Protein AF-A0A1S4EQ89-F1 (afdb_monomer_lite)

Structure (mmCIF, N/CA/C/O backbone):
data_AF-A0A1S4EQ89-F1
#
_entry.id   AF-A0A1S4EQ89-F1
#
loop_
_atom_site.group_PDB
_atom_site.id
_atom_site.type_symbol
_atom_site.label_atom_id
_atom_site.label_alt_id
_atom_site.label_comp_id
_atom_site.label_asym_id
_atom_site.label_entity_id
_atom_site.label_seq_id
_atom_site.pdbx_PDB_ins_code
_atom_site.Cartn_x
_atom_site.Cartn_y
_atom_site.Cartn_z
_atom_site.occupancy
_atom_site.B_iso_or_equiv
_atom_site.auth_seq_id
_atom_site.auth_comp_id
_atom_site.auth_asym_id
_atom_site.auth_atom_id
_atom_site.pdbx_PDB_model_num
ATOM 1 N N . MET A 1 1 ? -5.056 11.888 -4.524 1.00 62.03 1 MET A N 1
ATOM 2 C CA . MET A 1 1 ? -3.786 11.158 -4.732 1.00 62.03 1 MET A CA 1
ATOM 3 C C . MET A 1 1 ? -2.940 11.947 -5.707 1.00 62.03 1 MET A C 1
ATOM 5 O O . MET A 1 1 ? -3.390 12.130 -6.826 1.00 62.03 1 MET A O 1
ATOM 9 N N . ALA A 1 2 ? -1.795 12.481 -5.281 1.00 62.72 2 ALA A N 1
ATOM 10 C CA . ALA A 1 2 ? -0.994 13.367 -6.134 1.00 62.72 2 ALA A CA 1
ATOM 11 C C . ALA A 1 2 ? 0.152 12.630 -6.850 1.00 62.72 2 ALA A C 1
ATOM 13 O O . ALA A 1 2 ? 0.351 12.834 -8.039 1.00 62.72 2 ALA A O 1
ATOM 14 N N . ASP A 1 3 ? 0.839 11.705 -6.162 1.00 81.62 3 ASP A N 1
ATOM 15 C CA . ASP A 1 3 ? 2.130 11.189 -6.656 1.00 81.62 3 ASP A CA 1
ATOM 16 C C . ASP A 1 3 ? 2.212 9.660 -6.811 1.00 81.62 3 ASP A C 1
ATOM 18 O O . ASP A 1 3 ? 3.286 9.136 -7.111 1.00 81.62 3 ASP A O 1
ATOM 22 N N . ASN A 1 4 ? 1.117 8.923 -6.571 1.00 86.94 4 ASN A N 1
ATOM 23 C CA . ASN A 1 4 ? 1.089 7.447 -6.515 1.00 86.94 4 ASN A CA 1
ATOM 24 C C . ASN A 1 4 ? 2.229 6.857 -5.658 1.00 86.94 4 ASN A C 1
ATOM 26 O O . ASN A 1 4 ? 2.861 5.864 -6.012 1.00 86.94 4 ASN A O 1
ATOM 30 N N . THR A 1 5 ? 2.530 7.516 -4.537 1.00 92.75 5 THR A N 1
ATOM 31 C CA . THR A 1 5 ? 3.530 7.061 -3.568 1.00 92.75 5 THR A CA 1
ATOM 32 C C . THR A 1 5 ? 2.852 6.371 -2.395 1.00 92.75 5 THR A C 1
ATOM 34 O O . THR A 1 5 ? 1.757 6.754 -1.988 1.00 92.75 5 THR A O 1
ATOM 37 N N . ILE A 1 6 ? 3.518 5.355 -1.855 1.00 92.62 6 ILE A N 1
ATOM 38 C CA . ILE A 1 6 ? 3.023 4.521 -0.763 1.00 92.62 6 ILE A CA 1
ATOM 39 C C . ILE A 1 6 ? 4.073 4.519 0.345 1.00 92.62 6 ILE A C 1
ATOM 41 O O . ILE A 1 6 ? 5.274 4.460 0.073 1.00 92.62 6 ILE A O 1
ATOM 45 N N . SER A 1 7 ? 3.614 4.586 1.590 1.00 92.38 7 SER A N 1
ATOM 46 C CA . SER A 1 7 ? 4.405 4.322 2.788 1.00 92.38 7 SER A CA 1
ATOM 47 C C . SER A 1 7 ? 3.664 3.317 3.663 1.00 92.38 7 SER A C 1
ATOM 49 O O . SER A 1 7 ? 2.436 3.322 3.729 1.00 92.38 7 SER A O 1
ATOM 51 N N . VAL A 1 8 ? 4.415 2.438 4.324 1.00 91.88 8 VAL A N 1
ATOM 52 C CA . VAL A 1 8 ? 3.859 1.391 5.189 1.00 91.88 8 VAL A CA 1
ATOM 53 C C . VAL A 1 8 ? 4.478 1.522 6.567 1.00 91.88 8 VAL A C 1
ATOM 55 O O . VAL A 1 8 ? 5.702 1.561 6.706 1.00 91.88 8 VAL A O 1
ATOM 58 N N . PHE A 1 9 ? 3.629 1.562 7.587 1.00 89.38 9 PHE A N 1
ATOM 59 C CA . PHE A 1 9 ? 4.026 1.692 8.982 1.00 89.38 9 PHE A CA 1
ATOM 60 C C . PHE A 1 9 ? 3.529 0.490 9.773 1.00 89.38 9 PHE A C 1
ATOM 62 O O . PHE A 1 9 ? 2.418 0.003 9.562 1.00 89.38 9 PHE A O 1
ATOM 69 N N . LYS A 1 10 ? 4.345 0.025 10.716 1.00 84.06 10 LYS A N 1
ATOM 70 C CA . LYS A 1 10 ? 3.899 -0.936 11.717 1.00 84.06 10 LYS A CA 1
ATOM 71 C C . LYS A 1 10 ? 3.022 -0.201 12.727 1.00 84.06 10 LYS A C 1
ATOM 73 O O . LYS A 1 10 ? 3.486 0.746 13.360 1.00 84.06 10 LYS A O 1
ATOM 78 N N . SER A 1 11 ? 1.788 -0.665 12.911 1.00 72.12 11 SER A N 1
ATOM 79 C CA . SER A 1 11 ? 0.978 -0.236 14.051 1.00 72.12 11 SER A CA 1
ATOM 80 C C . SER A 1 11 ? 1.662 -0.718 15.333 1.00 72.12 11 SER A C 1
ATOM 82 O O . SER A 1 11 ? 1.795 -1.923 15.560 1.00 72.12 11 SER A O 1
ATOM 84 N N . SER A 1 12 ? 2.171 0.210 16.141 1.00 62.34 12 SER A N 1
ATOM 85 C CA . SER A 1 12 ? 2.588 -0.091 17.507 1.00 62.34 12 SER A CA 1
ATOM 86 C C . SER A 1 12 ? 1.320 -0.200 18.346 1.00 62.34 12 SER A C 1
ATOM 88 O O . SER A 1 12 ? 0.684 0.811 18.647 1.00 62.34 12 SER A O 1
ATOM 90 N N . GLY A 1 13 ? 0.923 -1.418 18.706 1.00 59.94 13 GLY A N 1
ATOM 91 C CA . GLY A 1 13 ? -0.085 -1.589 19.748 1.00 59.94 13 GLY A CA 1
ATOM 92 C C . GLY A 1 13 ? 0.447 -1.008 21.060 1.00 59.94 13 GLY A C 1
ATOM 93 O O . GLY A 1 13 ? 1.648 -1.093 21.316 1.00 59.94 13 GLY A O 1
ATOM 94 N N . GLN A 1 14 ? -0.430 -0.459 21.907 1.00 51.84 14 GLN A N 1
ATOM 95 C CA . GLN A 1 14 ? -0.045 0.189 23.176 1.00 51.84 14 GLN A CA 1
ATOM 96 C C . GLN A 1 14 ? 0.758 -0.710 24.146 1.00 51.84 14 GLN A C 1
ATOM 98 O O 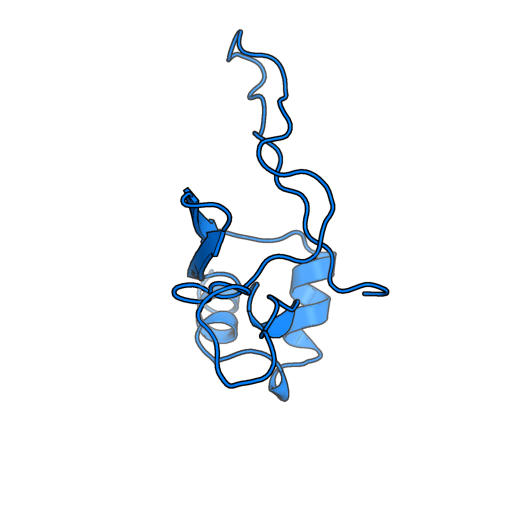. GLN A 1 14 ? 1.322 -0.199 25.101 1.00 51.84 14 GLN A O 1
ATOM 103 N N . ASN A 1 15 ? 0.897 -2.014 23.875 1.00 56.72 15 ASN A N 1
ATOM 104 C CA . ASN A 1 15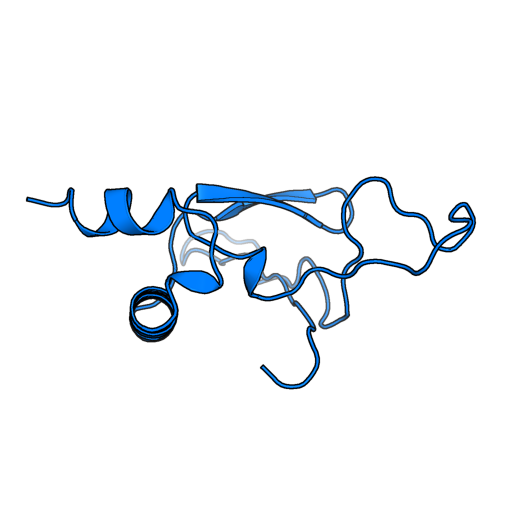 ? 1.634 -2.967 24.714 1.00 56.72 15 ASN A CA 1
ATOM 105 C C . ASN A 1 15 ? 2.770 -3.712 23.989 1.00 56.72 15 ASN A C 1
ATOM 107 O O . ASN A 1 15 ? 3.364 -4.627 24.555 1.00 56.72 15 ASN A O 1
ATOM 111 N N . SER A 1 16 ? 3.092 -3.370 22.737 1.00 53.69 16 SER A N 1
ATOM 112 C CA . SER A 1 16 ? 4.248 -3.963 22.062 1.00 53.69 16 SER A CA 1
ATOM 113 C C . SER A 1 16 ? 5.453 -3.061 22.290 1.00 53.69 16 SER A C 1
ATOM 115 O O . SER A 1 16 ? 5.563 -2.038 21.625 1.00 53.69 16 SER A O 1
ATOM 117 N N . GLY A 1 17 ? 6.376 -3.432 23.180 1.00 55.19 17 GLY A N 1
ATOM 118 C CA . GLY A 1 17 ? 7.631 -2.698 23.442 1.00 55.19 17 GLY A CA 1
ATOM 119 C C . GLY A 1 17 ? 8.565 -2.505 22.228 1.00 55.19 17 GLY A C 1
ATOM 120 O O . GLY A 1 17 ? 9.718 -2.123 22.386 1.00 55.19 17 GLY A O 1
ATOM 121 N N . SER A 1 18 ? 8.096 -2.781 21.009 1.00 55.56 18 SER A N 1
ATOM 122 C CA . SER A 1 18 ? 8.731 -2.435 19.742 1.00 55.56 18 SER A CA 1
ATOM 123 C C . SER A 1 18 ? 8.156 -1.113 19.230 1.00 55.56 18 SER A C 1
ATOM 125 O O . SER A 1 18 ? 6.969 -1.043 18.910 1.00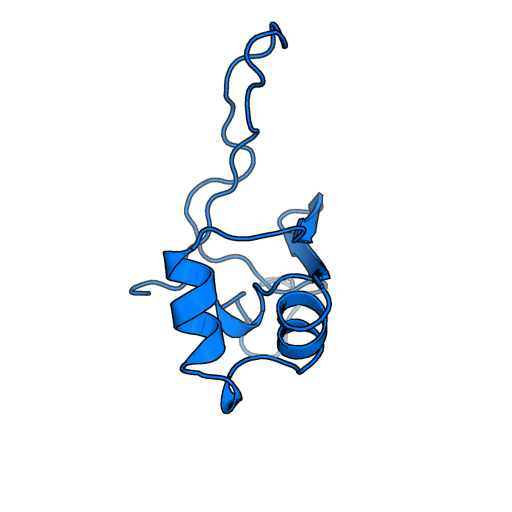 55.56 18 SER A O 1
ATOM 127 N N . GLY A 1 19 ? 8.998 -0.083 19.129 1.00 55.41 19 GLY A N 1
ATOM 128 C CA . GLY A 1 19 ? 8.608 1.239 18.637 1.00 55.41 19 GLY A CA 1
ATOM 129 C C . GLY A 1 19 ? 7.911 1.200 17.274 1.00 55.41 19 GLY A C 1
ATOM 130 O O . GLY A 1 19 ? 8.203 0.349 16.428 1.00 55.41 19 GLY A O 1
ATOM 131 N N . SER A 1 20 ? 6.982 2.137 17.071 1.00 63.34 20 SER A N 1
ATOM 132 C CA . SER A 1 20 ? 6.355 2.421 15.779 1.00 63.34 20 SER A CA 1
ATOM 133 C C . SER A 1 20 ? 7.440 2.602 14.716 1.00 63.34 20 SER A C 1
ATOM 135 O O . SER A 1 20 ? 8.228 3.546 14.775 1.00 63.34 20 SER A O 1
ATOM 137 N N . GLY A 1 21 ? 7.508 1.673 13.767 1.00 78.50 21 GLY A N 1
ATOM 138 C CA . GLY A 1 21 ? 8.552 1.635 12.750 1.00 78.50 21 GLY A CA 1
ATOM 139 C C . GLY A 1 21 ? 7.962 1.764 11.356 1.00 78.50 21 GLY A C 1
ATOM 140 O O . GLY A 1 21 ? 6.972 1.107 11.026 1.00 78.50 21 GLY A O 1
ATOM 141 N N . MET A 1 22 ? 8.582 2.596 10.527 1.00 87.81 22 MET A N 1
ATOM 142 C CA . MET A 1 22 ? 8.323 2.613 9.092 1.00 87.81 22 MET A CA 1
ATOM 143 C C . MET A 1 22 ? 8.897 1.334 8.475 1.00 87.81 22 MET A C 1
ATOM 145 O O . MET A 1 22 ? 10.089 1.070 8.600 1.00 87.81 22 MET A O 1
ATOM 149 N N . ILE A 1 23 ? 8.044 0.543 7.827 1.00 89.38 23 ILE A N 1
ATOM 150 C CA . ILE A 1 23 ? 8.437 -0.672 7.100 1.00 89.38 23 ILE A CA 1
ATOM 151 C C . ILE A 1 23 ? 8.879 -0.289 5.688 1.00 89.38 23 ILE A C 1
ATOM 153 O O . ILE A 1 23 ? 9.905 -0.756 5.206 1.00 89.38 23 ILE A O 1
ATOM 157 N N . ILE A 1 24 ? 8.115 0.593 5.036 1.00 92.19 24 ILE A N 1
ATOM 158 C CA . ILE A 1 24 ? 8.378 1.054 3.672 1.00 92.19 24 ILE A CA 1
ATOM 159 C C . ILE A 1 24 ? 8.303 2.580 3.646 1.00 92.19 24 ILE A C 1
ATOM 161 O O . ILE A 1 24 ? 7.280 3.166 4.006 1.00 92.19 24 ILE A O 1
ATOM 165 N N . GLY A 1 25 ? 9.394 3.218 3.215 1.00 91.38 25 GLY A N 1
ATOM 166 C CA . GLY A 1 25 ? 9.458 4.666 3.013 1.00 91.38 25 GLY A CA 1
ATOM 167 C C . GLY A 1 25 ? 8.592 5.150 1.856 1.00 91.38 25 GLY A C 1
ATOM 168 O O . GLY A 1 25 ? 8.347 4.403 0.914 1.00 91.38 25 GLY A O 1
ATOM 169 N N . LYS A 1 26 ? 8.152 6.415 1.916 1.00 92.38 26 LYS A N 1
ATOM 170 C CA . LYS A 1 26 ? 7.292 7.033 0.895 1.00 92.38 26 LYS A CA 1
ATOM 171 C C . LYS A 1 26 ? 7.978 7.022 -0.475 1.00 92.38 26 LYS A C 1
ATOM 173 O O . LYS A 1 26 ? 8.885 7.814 -0.721 1.00 92.38 26 LYS A O 1
ATOM 178 N N . ARG A 1 27 ? 7.529 6.147 -1.376 1.00 94.12 27 ARG A N 1
ATOM 179 C CA . ARG A 1 27 ? 8.010 6.056 -2.768 1.00 94.12 27 ARG A CA 1
ATOM 180 C C . ARG A 1 27 ? 6.989 5.362 -3.664 1.00 94.12 27 ARG A C 1
ATOM 182 O O . ARG A 1 27 ? 6.021 4.789 -3.173 1.00 94.12 27 ARG A O 1
ATOM 189 N N . LYS A 1 28 ? 7.205 5.396 -4.981 1.00 92.69 28 LYS A N 1
ATOM 190 C CA . LYS A 1 28 ? 6.452 4.549 -5.915 1.00 92.69 28 LYS A CA 1
ATOM 191 C C . LYS A 1 28 ? 6.925 3.103 -5.768 1.00 92.69 28 LYS A C 1
ATOM 193 O O . LYS A 1 28 ? 8.132 2.847 -5.727 1.00 92.69 28 LYS A O 1
ATOM 198 N N . LEU A 1 29 ? 5.984 2.172 -5.668 1.00 93.06 29 LEU A N 1
ATOM 199 C CA . LEU A 1 29 ? 6.263 0.747 -5.497 1.00 93.06 29 LEU A CA 1
ATOM 200 C C . LEU A 1 29 ? 5.908 0.011 -6.780 1.00 93.06 29 LEU A C 1
ATOM 202 O O . LEU A 1 29 ? 4.823 0.215 -7.312 1.00 93.06 29 LEU A O 1
ATOM 206 N N . LEU A 1 30 ? 6.835 -0.799 -7.285 1.00 92.25 30 LEU A N 1
ATOM 207 C CA . LEU A 1 30 ? 6.606 -1.624 -8.468 1.00 92.25 30 LEU A CA 1
ATOM 208 C C . LEU A 1 30 ? 5.620 -2.742 -8.139 1.00 92.25 30 LEU A C 1
ATOM 210 O O . LEU A 1 30 ? 5.664 -3.293 -7.034 1.00 92.25 30 LEU A O 1
ATOM 214 N N . LYS A 1 31 ? 4.783 -3.093 -9.115 1.00 90.88 31 LYS A N 1
ATOM 215 C CA . LYS A 1 31 ? 3.975 -4.312 -9.065 1.00 90.88 31 LYS A CA 1
ATOM 216 C C . LYS A 1 31 ? 4.883 -5.558 -9.003 1.00 90.88 31 LYS A C 1
ATOM 218 O O . LYS A 1 31 ? 6.057 -5.493 -9.386 1.00 90.88 31 LYS A O 1
ATOM 223 N N . PRO A 1 32 ? 4.390 -6.691 -8.471 1.00 87.62 32 PRO A N 1
ATOM 224 C CA . PRO A 1 32 ? 5.203 -7.886 -8.275 1.00 87.62 32 PRO A CA 1
ATOM 225 C C . PRO A 1 32 ? 5.761 -8.415 -9.596 1.00 87.62 32 PRO A C 1
ATOM 227 O O . PRO A 1 32 ? 5.203 -8.186 -10.665 1.00 87.62 32 PRO A O 1
ATOM 230 N N . ASN A 1 33 ? 6.866 -9.157 -9.505 1.00 81.38 33 ASN A N 1
ATOM 231 C CA . ASN A 1 33 ? 7.582 -9.735 -10.649 1.00 81.38 33 ASN A CA 1
ATOM 232 C C . ASN A 1 33 ? 8.163 -8.708 -11.637 1.00 81.38 33 ASN A C 1
ATOM 234 O O . ASN A 1 33 ? 8.587 -9.079 -12.730 1.00 81.38 33 ASN A O 1
ATOM 238 N N . GLN A 1 34 ? 8.243 -7.432 -11.248 1.00 78.62 34 GLN A N 1
ATOM 239 C CA . GLN A 1 34 ? 8.870 -6.389 -12.052 1.00 78.62 34 GLN A CA 1
ATOM 240 C C . GLN A 1 34 ? 10.229 -5.985 -11.476 1.00 78.62 34 GLN A C 1
ATOM 242 O O . GLN A 1 34 ? 10.387 -5.695 -10.290 1.00 78.62 34 GLN A O 1
ATOM 247 N N . SER A 1 35 ? 11.228 -5.951 -12.352 1.00 72.06 35 SER A N 1
ATOM 248 C CA . SER A 1 35 ? 12.578 -5.469 -12.074 1.00 72.06 35 SER A CA 1
ATOM 249 C C . SER A 1 35 ? 12.938 -4.459 -13.153 1.00 72.06 35 SER A C 1
ATOM 251 O O . SER A 1 35 ? 12.931 -4.801 -14.333 1.00 72.06 35 SER A O 1
ATOM 253 N N . ILE A 1 36 ? 13.317 -3.238 -12.757 1.00 70.12 36 ILE A N 1
ATOM 254 C CA . ILE A 1 36 ? 13.757 -2.183 -13.695 1.00 70.12 36 ILE A CA 1
ATOM 255 C C . ILE A 1 36 ? 14.926 -2.671 -14.566 1.00 70.12 36 ILE A C 1
A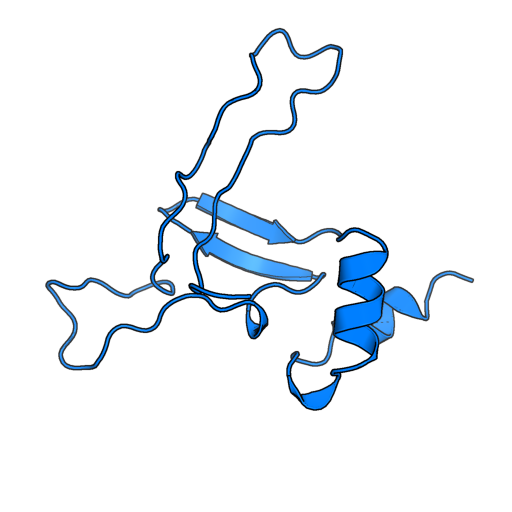TOM 257 O O . ILE A 1 36 ? 15.082 -2.240 -15.700 1.00 70.12 36 ILE A O 1
ATOM 261 N N . ARG A 1 37 ? 15.739 -3.603 -14.054 1.00 67.81 37 ARG A N 1
ATOM 262 C CA . ARG A 1 37 ? 16.886 -4.168 -14.777 1.00 67.81 37 ARG A CA 1
ATOM 263 C C . ARG A 1 37 ? 16.520 -5.266 -15.775 1.00 67.81 37 ARG A C 1
ATOM 265 O O . ARG A 1 37 ? 17.371 -5.643 -16.568 1.00 67.81 37 ARG A O 1
ATOM 272 N N . THR A 1 38 ? 15.314 -5.819 -15.698 1.00 64.19 38 THR A N 1
ATOM 273 C CA . THR A 1 38 ? 14.933 -7.046 -16.422 1.00 64.19 38 THR A CA 1
ATOM 274 C C . THR A 1 38 ? 13.707 -6.839 -17.310 1.00 64.19 38 THR A C 1
ATOM 276 O O . THR A 1 38 ? 13.367 -7.715 -18.099 1.00 64.19 38 THR A O 1
ATOM 279 N N . MET A 1 39 ? 13.032 -5.694 -17.201 1.00 70.94 39 MET A N 1
ATOM 280 C CA . MET A 1 39 ? 11.819 -5.424 -17.961 1.00 70.94 39 MET A CA 1
ATOM 281 C C . MET A 1 39 ? 12.142 -4.849 -19.344 1.00 70.94 39 MET A C 1
ATOM 283 O O . MET A 1 39 ? 12.906 -3.896 -19.458 1.00 70.94 39 MET A O 1
ATOM 287 N 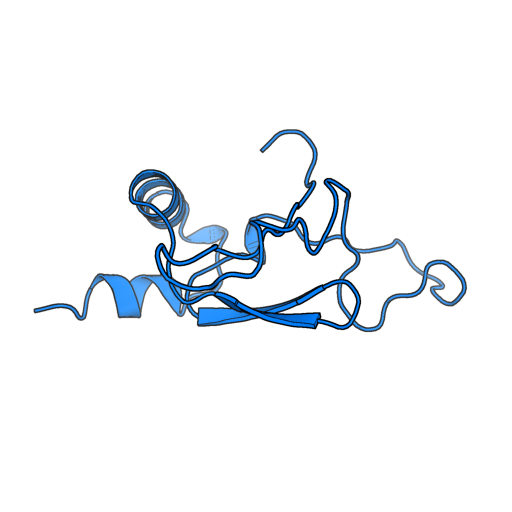N . ASN A 1 40 ? 11.512 -5.404 -20.384 1.00 70.38 40 ASN A N 1
ATOM 288 C CA . ASN A 1 40 ? 11.548 -4.871 -21.753 1.00 70.38 40 ASN A CA 1
ATOM 289 C C . ASN A 1 40 ? 10.331 -3.967 -22.060 1.00 70.38 40 ASN A C 1
ATOM 291 O O . ASN A 1 40 ? 10.057 -3.638 -23.210 1.00 70.38 40 ASN A O 1
ATOM 295 N N . THR A 1 41 ? 9.563 -3.616 -21.026 1.00 77.88 41 THR A N 1
ATOM 296 C CA . THR A 1 41 ? 8.333 -2.815 -21.080 1.00 77.88 41 THR A CA 1
ATOM 297 C C . THR A 1 41 ? 8.362 -1.735 -20.000 1.00 77.88 41 THR A C 1
ATOM 299 O O . THR A 1 41 ? 9.227 -1.738 -19.123 1.00 77.88 41 THR A O 1
ATOM 302 N N . TYR A 1 42 ? 7.410 -0.802 -20.058 1.00 82.88 42 TYR A N 1
ATOM 303 C CA . TYR A 1 42 ? 7.287 0.254 -19.058 1.00 82.88 42 TYR A CA 1
ATOM 304 C C . TYR A 1 42 ? 6.974 -0.317 -17.663 1.00 82.88 42 TYR A C 1
ATOM 306 O O . TYR A 1 42 ? 6.153 -1.231 -17.563 1.00 82.88 42 TYR A O 1
ATOM 314 N N . PRO A 1 43 ? 7.602 0.214 -16.595 1.00 87.00 43 PRO A N 1
ATOM 315 C CA . PRO A 1 43 ? 7.351 -0.233 -15.231 1.00 87.00 43 PRO A CA 1
ATOM 316 C C . PRO A 1 43 ? 5.935 0.136 -14.789 1.00 87.00 43 PRO A C 1
ATOM 318 O O . PRO A 1 43 ? 5.504 1.282 -14.945 1.00 87.00 43 PRO A O 1
ATOM 321 N N . GLU A 1 44 ? 5.244 -0.815 -14.169 1.00 89.25 44 GLU A N 1
ATOM 322 C CA . GLU A 1 44 ? 3.936 -0.586 -13.573 1.00 89.25 44 GLU A CA 1
ATOM 323 C C . GLU A 1 44 ? 4.091 -0.389 -12.071 1.00 89.25 44 GLU A C 1
ATOM 325 O O . GLU A 1 44 ? 4.671 -1.199 -11.342 1.00 89.25 44 GLU A O 1
ATOM 330 N N . TYR A 1 45 ? 3.553 0.722 -11.593 1.00 91.94 45 TYR A N 1
ATOM 331 C CA . TYR A 1 45 ? 3.555 1.040 -10.179 1.00 91.94 45 TYR A CA 1
ATOM 332 C C . TYR A 1 45 ? 2.184 0.765 -9.591 1.00 91.94 45 TYR A C 1
ATOM 334 O O . TYR A 1 45 ? 1.169 0.927 -10.269 1.00 91.94 45 TYR A O 1
ATOM 342 N N . TYR A 1 46 ? 2.168 0.405 -8.313 1.00 92.62 46 TYR A N 1
ATOM 343 C CA . TYR A 1 46 ? 0.940 0.390 -7.544 1.00 92.62 46 TYR A CA 1
ATOM 344 C C . TYR A 1 46 ? 0.273 1.763 -7.592 1.00 92.62 46 TYR A C 1
ATOM 346 O O . TYR A 1 46 ? 0.907 2.798 -7.346 1.00 92.62 46 TYR A O 1
ATOM 354 N N . THR A 1 47 ? -1.018 1.754 -7.879 1.00 91.31 47 THR A N 1
ATOM 355 C CA . THR A 1 47 ? -1.895 2.907 -7.720 1.00 91.31 47 THR A CA 1
ATOM 356 C C . THR A 1 47 ? -2.880 2.622 -6.593 1.00 91.31 47 THR A C 1
ATOM 358 O O . THR A 1 47 ? -2.891 1.553 -5.989 1.00 91.31 47 THR A O 1
ATOM 361 N N . TYR A 1 48 ? -3.718 3.601 -6.279 1.00 88.38 48 TYR A N 1
ATOM 362 C CA . TYR A 1 48 ? -4.787 3.413 -5.307 1.00 88.38 48 TYR A CA 1
ATOM 363 C C . TYR A 1 48 ? -5.822 2.367 -5.739 1.00 88.38 48 TYR A C 1
ATOM 365 O O . TYR A 1 48 ? -6.514 1.828 -4.887 1.00 88.38 48 TYR A O 1
ATOM 373 N N . GLU A 1 49 ? -5.926 2.084 -7.037 1.00 88.62 49 GLU A N 1
ATOM 374 C CA . GLU A 1 49 ? -6.884 1.127 -7.607 1.00 88.62 49 GLU A CA 1
ATOM 375 C C . GLU A 1 49 ? -6.513 -0.309 -7.223 1.00 88.62 49 GLU A C 1
ATOM 377 O O . GLU A 1 49 ? -7.384 -1.161 -7.076 1.00 88.62 49 GLU A O 1
ATOM 382 N N . ASP A 1 50 ? -5.230 -0.549 -6.940 1.00 89.38 50 ASP A N 1
ATOM 383 C CA . ASP A 1 50 ? -4.723 -1.818 -6.422 1.00 89.38 50 ASP A CA 1
ATOM 384 C C . ASP A 1 50 ? -4.920 -1.971 -4.894 1.00 89.38 50 ASP A C 1
ATOM 386 O O . ASP A 1 50 ? -4.640 -3.032 -4.333 1.00 89.38 50 ASP A O 1
ATOM 390 N N . LEU A 1 51 ? -5.356 -0.914 -4.191 1.00 89.56 51 LEU A N 1
ATOM 391 C CA . LEU A 1 51 ? -5.424 -0.854 -2.725 1.00 89.56 51 LEU A CA 1
ATOM 392 C C . LEU A 1 51 ? -6.872 -0.863 -2.226 1.00 89.56 51 LEU A C 1
ATOM 394 O O . LEU A 1 51 ? -7.391 0.163 -1.794 1.00 89.56 51 LEU A O 1
ATOM 398 N N . TYR A 1 52 ? -7.517 -2.026 -2.240 1.00 88.19 52 TYR A N 1
ATOM 399 C CA . TYR A 1 52 ? -8.889 -2.208 -1.751 1.00 88.19 52 TYR A CA 1
ATOM 400 C C . TYR A 1 52 ? -8.980 -3.269 -0.648 1.00 88.19 52 TYR A C 1
ATOM 402 O O . TYR A 1 52 ? -8.096 -4.111 -0.490 1.00 88.19 52 TYR A O 1
ATOM 410 N N . VAL A 1 53 ? -10.056 -3.239 0.143 1.00 87.25 53 VAL A N 1
ATOM 411 C CA . VAL A 1 53 ? -10.278 -4.224 1.215 1.00 87.25 53 VAL A CA 1
ATOM 412 C C . VAL A 1 53 ? -10.413 -5.625 0.620 1.00 87.25 53 VAL A C 1
ATOM 414 O O . VAL A 1 53 ? -11.218 -5.863 -0.274 1.00 87.25 53 VAL A O 1
ATOM 417 N N . GLY A 1 54 ? -9.615 -6.560 1.130 1.00 86.19 54 GLY A N 1
ATOM 418 C CA . GLY A 1 54 ? -9.487 -7.917 0.604 1.00 86.19 54 GLY A CA 1
ATOM 419 C C . GLY A 1 54 ? -8.351 -8.090 -0.408 1.00 86.19 54 GLY A C 1
ATOM 420 O O . GLY A 1 54 ? -7.989 -9.230 -0.691 1.00 86.19 54 GLY A O 1
ATOM 421 N N . ALA A 1 55 ? -7.741 -7.008 -0.906 1.00 89.94 55 ALA A N 1
ATOM 422 C CA . ALA A 1 55 ? -6.606 -7.103 -1.816 1.00 89.94 55 ALA A CA 1
ATOM 423 C C . ALA A 1 55 ? -5.391 -7.753 -1.136 1.00 89.94 55 ALA A C 1
ATOM 425 O O . ALA A 1 55 ? -5.073 -7.490 0.032 1.00 89.94 55 ALA A O 1
ATOM 426 N N . HIS A 1 56 ? -4.687 -8.576 -1.910 1.00 92.50 56 HIS A N 1
ATOM 427 C CA . HIS A 1 56 ? -3.388 -9.134 -1.562 1.00 92.50 56 HIS A CA 1
ATOM 428 C C . HIS A 1 56 ? -2.319 -8.426 -2.392 1.00 92.50 56 HIS A C 1
ATOM 430 O O . HIS A 1 56 ? -2.282 -8.576 -3.611 1.00 92.50 56 HIS A O 1
ATOM 436 N N . VAL A 1 57 ? -1.450 -7.663 -1.732 1.00 92.06 57 VAL A N 1
ATOM 437 C CA . VAL A 1 57 ? -0.397 -6.878 -2.388 1.00 92.06 57 VAL A CA 1
ATOM 438 C C . VAL A 1 57 ? 0.974 -7.325 -1.910 1.00 92.06 57 VAL A C 1
ATOM 440 O O . VAL A 1 57 ? 1.182 -7.616 -0.731 1.00 92.06 57 VAL A O 1
ATOM 443 N N . GLU A 1 58 ? 1.924 -7.380 -2.833 1.00 94.38 58 GLU A N 1
ATOM 444 C CA . GLU A 1 58 ? 3.323 -7.662 -2.535 1.00 94.38 58 GLU A CA 1
ATOM 445 C C . GLU A 1 58 ? 4.159 -6.407 -2.777 1.00 94.38 58 GLU A C 1
ATOM 447 O O . GLU A 1 58 ? 4.276 -5.928 -3.905 1.00 94.38 58 GLU A O 1
ATOM 452 N N . MET A 1 59 ? 4.722 -5.861 -1.705 1.00 92.56 59 MET A N 1
ATOM 453 C CA . MET A 1 59 ? 5.476 -4.616 -1.698 1.00 92.56 59 MET A CA 1
ATOM 454 C C . MET A 1 59 ? 6.819 -4.850 -1.019 1.00 92.56 59 MET A C 1
ATOM 456 O O . MET A 1 59 ? 6.874 -5.240 0.142 1.00 92.56 59 MET A O 1
ATOM 460 N N . ASP A 1 60 ? 7.912 -4.604 -1.738 1.00 88.38 60 ASP A N 1
ATOM 461 C CA . ASP A 1 60 ? 9.278 -4.734 -1.208 1.00 88.38 60 ASP A CA 1
ATOM 462 C C . ASP A 1 60 ? 9.571 -6.108 -0.570 1.00 88.38 60 ASP A C 1
ATOM 464 O O . ASP A 1 60 ? 10.248 -6.206 0.450 1.00 88.38 60 ASP A O 1
ATOM 468 N N . ARG A 1 61 ? 9.049 -7.182 -1.189 1.00 86.31 61 ARG A N 1
ATOM 469 C CA . ARG A 1 61 ? 9.105 -8.590 -0.726 1.00 86.31 61 ARG A CA 1
ATOM 470 C C . ARG A 1 61 ? 8.244 -8.909 0.500 1.00 86.31 61 ARG A C 1
ATOM 472 O O . ARG A 1 61 ? 8.221 -10.056 0.944 1.00 86.31 61 ARG A O 1
ATOM 479 N N . PHE A 1 62 ? 7.507 -7.937 1.027 1.00 90.19 62 PHE A N 1
ATOM 480 C CA . PHE A 1 62 ? 6.486 -8.168 2.039 1.00 90.19 62 PHE A CA 1
ATOM 481 C C . PHE A 1 62 ? 5.130 -8.395 1.380 1.00 90.19 62 PHE A C 1
ATOM 483 O O . PHE A 1 62 ? 4.738 -7.669 0.468 1.00 90.19 62 PHE A O 1
ATOM 490 N N . LYS A 1 63 ? 4.396 -9.393 1.869 1.00 92.81 63 LYS A N 1
ATOM 491 C CA . LYS A 1 63 ? 3.026 -9.677 1.439 1.00 92.81 63 LYS A CA 1
ATOM 492 C C . LYS A 1 63 ? 2.059 -9.121 2.469 1.00 92.81 63 LYS A C 1
ATOM 494 O O . LYS A 1 63 ? 2.132 -9.481 3.643 1.00 92.81 63 LYS A O 1
ATOM 499 N N . PHE A 1 64 ? 1.149 -8.272 2.019 1.00 91.62 64 PHE A N 1
ATOM 500 C CA . PHE A 1 64 ? 0.123 -7.657 2.845 1.00 91.62 64 PHE A CA 1
ATOM 501 C C . PHE A 1 64 ? -1.255 -8.081 2.357 1.00 91.62 64 PHE A C 1
ATOM 503 O O . PHE A 1 64 ? -1.505 -8.178 1.156 1.00 91.62 64 PHE A O 1
ATOM 510 N N . ARG A 1 65 ? -2.162 -8.296 3.309 1.00 92.88 65 ARG A N 1
ATOM 511 C CA . ARG A 1 65 ? -3.596 -8.361 3.043 1.00 92.88 65 ARG A CA 1
ATOM 512 C C . ARG A 1 65 ? -4.228 -7.103 3.610 1.00 92.88 65 ARG A C 1
ATOM 514 O O . ARG A 1 65 ? -4.083 -6.842 4.804 1.00 92.88 65 ARG A O 1
ATOM 521 N N . ILE A 1 66 ? -4.927 -6.345 2.774 1.00 91.06 66 ILE A N 1
ATOM 522 C CA . ILE A 1 66 ? -5.663 -5.163 3.225 1.00 91.06 66 ILE A CA 1
ATOM 523 C C . ILE A 1 66 ? -6.945 -5.646 3.897 1.00 91.06 66 ILE A C 1
ATOM 525 O O . ILE A 1 66 ? -7.813 -6.228 3.254 1.00 91.06 66 ILE A O 1
ATOM 529 N N . THR A 1 67 ? -7.056 -5.452 5.208 1.00 89.75 67 THR A N 1
ATOM 530 C CA . THR A 1 67 ? -8.190 -5.956 6.001 1.00 89.75 67 THR A CA 1
ATOM 531 C C . THR A 1 67 ? -9.263 -4.910 6.275 1.00 89.75 67 THR A C 1
ATOM 533 O O . THR A 1 67 ? -10.332 -5.263 6.755 1.00 89.75 67 THR A O 1
ATOM 536 N N . GLY A 1 68 ? -8.993 -3.639 5.990 1.00 87.75 68 GLY A N 1
ATOM 537 C CA . GLY A 1 68 ? -9.918 -2.535 6.220 1.00 87.75 68 GLY A CA 1
ATOM 538 C C . GLY A 1 68 ? -9.309 -1.208 5.779 1.00 87.75 68 GLY A C 1
ATOM 539 O O . GLY A 1 68 ? -8.124 -1.142 5.444 1.00 87.75 68 GLY A O 1
ATOM 540 N N . CYS A 1 69 ? -10.121 -0.161 5.787 1.00 88.44 69 CYS A N 1
ATOM 541 C CA . CYS A 1 69 ? -9.707 1.217 5.556 1.00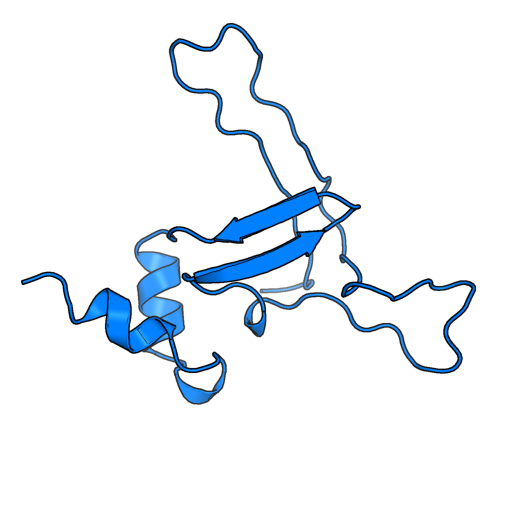 88.44 69 CYS A CA 1
ATOM 542 C C . CYS A 1 69 ? -10.533 2.160 6.444 1.00 88.44 69 CYS A C 1
ATOM 544 O O . CYS A 1 69 ? -11.499 1.736 7.079 1.00 88.44 69 CYS A O 1
ATOM 546 N N . ASP A 1 70 ? -10.115 3.418 6.550 1.00 88.19 70 ASP A N 1
ATOM 547 C CA . ASP A 1 70 ? -10.864 4.430 7.295 1.00 88.19 70 ASP A CA 1
ATOM 548 C C . ASP A 1 70 ? -12.168 4.826 6.576 1.00 88.19 70 ASP A C 1
ATOM 550 O O . ASP A 1 70 ? -12.358 4.558 5.388 1.00 88.19 70 ASP A O 1
ATOM 554 N N . GLU A 1 71 ? -13.067 5.498 7.295 1.00 86.88 71 GLU A N 1
ATOM 555 C CA . GLU A 1 71 ? -14.387 5.891 6.788 1.00 86.88 71 GLU A CA 1
ATOM 556 C C . GLU A 1 71 ? -14.320 6.797 5.548 1.00 86.88 71 GLU A C 1
ATOM 558 O O . GLU A 1 71 ? -15.141 6.669 4.637 1.00 86.88 71 GLU A O 1
ATOM 563 N N . TYR A 1 72 ? -13.339 7.702 5.479 1.00 87.50 72 TYR A N 1
ATOM 564 C CA . TYR A 1 72 ? -13.182 8.584 4.325 1.00 87.50 72 TYR A CA 1
ATOM 565 C C . TYR A 1 72 ? -12.747 7.786 3.093 1.00 87.50 72 TYR A C 1
ATOM 567 O O . TYR A 1 72 ? -13.326 7.938 2.013 1.00 87.50 72 TYR A O 1
ATOM 575 N N . THR A 1 73 ? -11.781 6.883 3.266 1.00 87.12 73 THR A N 1
ATOM 576 C CA . THR A 1 73 ? -11.335 5.964 2.215 1.00 87.12 73 THR A CA 1
ATOM 577 C C . THR A 1 73 ? -12.464 5.039 1.755 1.00 87.12 73 THR A C 1
ATOM 579 O O . THR A 1 73 ? -12.623 4.841 0.549 1.00 87.12 73 THR A O 1
ATOM 582 N N . MET A 1 74 ? -13.296 4.532 2.673 1.00 84.06 74 MET A N 1
ATOM 583 C CA . MET A 1 74 ? -14.479 3.734 2.320 1.00 84.06 74 MET A CA 1
ATOM 584 C C . MET A 1 74 ? -15.445 4.519 1.430 1.00 84.06 74 MET A C 1
ATOM 586 O O . MET A 1 74 ? -15.748 4.078 0.322 1.00 84.06 74 MET A O 1
ATOM 590 N N . LYS A 1 75 ? -15.857 5.721 1.850 1.00 86.25 75 LYS A N 1
ATOM 591 C CA . LYS A 1 75 ? -16.761 6.575 1.057 1.00 86.25 75 LYS A CA 1
ATOM 592 C C . LYS A 1 75 ? -16.177 6.917 -0.310 1.00 86.25 75 LYS A C 1
ATOM 594 O O . LYS A 1 75 ? -16.900 6.997 -1.301 1.00 86.25 75 LYS A O 1
ATOM 599 N N . PHE A 1 76 ? -14.866 7.135 -0.392 1.00 85.69 76 PHE A N 1
ATOM 600 C CA . PHE A 1 76 ? -14.198 7.385 -1.666 1.00 85.69 76 PHE A CA 1
ATOM 601 C C . PHE A 1 76 ? -14.314 6.186 -2.624 1.00 85.69 76 PHE A C 1
ATOM 603 O O . PHE A 1 76 ? -14.627 6.373 -3.804 1.00 85.69 76 PHE A O 1
ATOM 610 N N . MET A 1 77 ? -14.113 4.964 -2.117 1.00 83.00 77 MET A N 1
ATOM 611 C CA . MET A 1 77 ? -14.246 3.729 -2.899 1.00 83.00 77 MET A CA 1
ATOM 612 C C . MET A 1 77 ? -15.687 3.485 -3.356 1.00 83.00 77 MET A C 1
ATOM 614 O O . MET A 1 77 ? -15.912 3.169 -4.524 1.00 83.00 77 MET A O 1
ATOM 618 N N . GLU A 1 78 ? -16.665 3.694 -2.472 1.00 82.19 78 GLU A N 1
ATOM 619 C CA . GLU A 1 78 ? -18.094 3.540 -2.784 1.00 82.19 78 GLU A CA 1
ATOM 620 C C . GLU A 1 78 ? -18.573 4.498 -3.879 1.00 82.19 78 GLU A C 1
ATOM 622 O O . GLU A 1 78 ? -19.387 4.119 -4.720 1.00 82.19 78 GLU A O 1
ATOM 627 N N . ASN A 1 79 ? -18.034 5.719 -3.909 1.00 84.69 79 ASN A N 1
ATOM 628 C CA . ASN A 1 79 ? -18.364 6.721 -4.924 1.00 84.69 79 ASN A CA 1
ATOM 629 C C . ASN A 1 79 ? -17.650 6.495 -6.270 1.00 84.69 79 ASN A C 1
ATOM 631 O O . ASN A 1 79 ? -17.987 7.147 -7.258 1.00 84.69 79 ASN A O 1
ATOM 635 N N . SER A 1 80 ? -16.676 5.579 -6.337 1.00 81.81 80 SER A N 1
ATOM 636 C CA . SER A 1 80 ? -15.885 5.300 -7.547 1.00 81.81 80 SER A CA 1
ATOM 637 C C . SER A 1 80 ? -15.856 3.806 -7.920 1.00 81.81 80 SER A C 1
ATOM 639 O O . SER A 1 80 ? -14.780 3.262 -8.170 1.00 81.81 80 SER A O 1
ATOM 641 N N . PRO A 1 81 ? -17.009 3.116 -8.027 1.00 73.19 81 PRO A N 1
ATOM 642 C CA . PRO A 1 81 ? -17.058 1.656 -8.162 1.00 73.19 81 PRO A CA 1
ATOM 643 C C . PRO A 1 81 ? -16.449 1.132 -9.471 1.00 73.19 81 PRO A C 1
ATOM 645 O O . PRO A 1 81 ? -16.022 -0.011 -9.534 1.00 73.19 81 PRO A O 1
ATOM 648 N N . HIS A 1 82 ? -16.369 1.962 -10.515 1.00 78.38 82 HIS A N 1
ATOM 649 C CA . HIS A 1 82 ? -15.768 1.601 -11.804 1.00 78.38 82 HIS A CA 1
ATOM 650 C C . HIS A 1 82 ? -14.231 1.510 -11.771 1.00 78.38 82 HIS A C 1
ATOM 652 O O . HIS A 1 82 ? -13.638 1.085 -12.758 1.00 78.38 82 HIS A O 1
ATOM 658 N N . ARG A 1 83 ? -13.585 1.941 -10.678 1.00 76.94 83 ARG A N 1
ATOM 659 C CA . ARG A 1 83 ? -12.116 1.970 -10.536 1.00 76.94 83 ARG A CA 1
ATOM 660 C C . ARG A 1 83 ? -11.549 0.857 -9.663 1.00 76.94 83 ARG A C 1
ATOM 662 O O . ARG A 1 83 ? -10.336 0.721 -9.586 1.00 76.94 83 ARG A O 1
ATOM 669 N N . PHE A 1 84 ? -12.404 0.094 -8.989 1.00 72.38 84 PHE A N 1
ATOM 670 C CA . PHE A 1 84 ? -11.989 -0.965 -8.077 1.00 72.38 84 PHE A CA 1
ATOM 671 C C . PHE A 1 84 ? -12.582 -2.291 -8.540 1.00 72.38 84 PHE A C 1
ATOM 673 O O . PHE A 1 84 ? -13.769 -2.371 -8.860 1.00 72.38 84 PHE A O 1
ATOM 680 N N . GLU A 1 85 ? -11.764 -3.343 -8.563 1.00 61.81 85 GLU A N 1
ATOM 681 C CA . GLU A 1 85 ? -12.268 -4.691 -8.805 1.00 61.81 85 GLU A CA 1
ATOM 682 C C . GLU A 1 85 ? -13.243 -5.093 -7.681 1.00 61.81 85 GLU A C 1
ATOM 684 O O . GLU A 1 85 ? -13.168 -4.629 -6.541 1.00 61.81 85 GLU A O 1
ATOM 689 N N . VAL A 1 86 ? -14.237 -5.909 -8.030 1.00 55.59 86 VAL A N 1
ATOM 690 C CA . VAL A 1 86 ? -15.564 -5.941 -7.392 1.00 55.59 86 VAL A CA 1
ATOM 691 C C . VAL A 1 86 ? -15.735 -6.789 -6.096 1.00 55.59 86 VAL A C 1
ATOM 693 O O . VAL A 1 86 ? -16.885 -7.038 -5.731 1.00 55.59 86 VAL A O 1
ATOM 696 N N . PRO A 1 87 ? -14.727 -7.232 -5.301 1.00 53.38 87 PRO A N 1
ATOM 697 C CA . PRO A 1 87 ? -15.033 -7.824 -3.986 1.00 53.38 87 PRO A CA 1
ATOM 698 C C . PRO A 1 87 ? -15.483 -6.792 -2.936 1.00 53.38 87 PRO A C 1
ATOM 700 O O . PRO A 1 87 ? -16.195 -7.141 -1.992 1.00 53.38 87 PRO A O 1
ATOM 703 N N . THR A 1 88 ? -15.092 -5.522 -3.101 1.00 52.84 88 THR A N 1
ATOM 704 C CA . THR A 1 88 ? -15.201 -4.469 -2.072 1.00 52.84 88 THR A CA 1
ATOM 705 C C . THR A 1 88 ? -16.648 -4.168 -1.671 1.00 52.84 88 THR A C 1
ATOM 707 O O . THR A 1 88 ? -16.954 -4.066 -0.486 1.00 52.84 88 THR A O 1
ATOM 710 N N . LEU A 1 89 ? -17.575 -4.112 -2.635 1.00 53.78 89 LEU A N 1
ATOM 711 C CA . LEU A 1 89 ? -18.982 -3.771 -2.372 1.00 53.78 89 LEU A CA 1
ATOM 712 C C . LEU A 1 89 ? -19.735 -4.850 -1.581 1.00 53.78 89 LEU A C 1
ATOM 714 O O . LEU A 1 89 ? -20.721 -4.549 -0.908 1.00 53.78 89 LEU A O 1
ATOM 718 N N . ARG A 1 90 ? -19.294 -6.111 -1.658 1.00 47.81 90 ARG A N 1
ATOM 719 C CA . ARG A 1 90 ? -19.989 -7.230 -1.008 1.00 47.81 90 ARG A CA 1
ATOM 720 C C . ARG A 1 90 ? -19.685 -7.302 0.489 1.00 47.81 90 ARG A C 1
ATOM 722 O O . ARG A 1 90 ? -20.574 -7.654 1.257 1.00 47.81 90 ARG A O 1
ATOM 729 N N . ILE A 1 91 ? -18.470 -6.932 0.901 1.00 50.75 91 ILE A N 1
ATOM 730 C CA . ILE A 1 91 ? -18.070 -6.906 2.318 1.00 50.75 91 ILE A CA 1
ATOM 731 C C . ILE A 1 91 ? -18.772 -5.758 3.054 1.00 50.75 91 ILE A C 1
ATOM 733 O O . ILE A 1 91 ? -19.289 -5.972 4.143 1.00 50.75 91 ILE A O 1
ATOM 737 N N . VAL A 1 92 ? -18.872 -4.575 2.438 1.00 50.19 92 VAL A N 1
ATOM 738 C CA . VAL A 1 92 ? -19.476 -3.391 3.080 1.00 50.19 92 VAL A CA 1
ATOM 739 C C . VAL A 1 92 ? -20.986 -3.543 3.302 1.00 50.19 92 VAL A C 1
ATOM 741 O O . VAL A 1 92 ? -21.520 -3.027 4.276 1.00 50.19 92 VAL A O 1
ATOM 744 N N . ARG A 1 93 ? -21.685 -4.295 2.442 1.00 51.59 93 ARG A N 1
ATOM 745 C CA . ARG A 1 93 ? -23.131 -4.543 2.586 1.00 51.59 93 ARG A CA 1
ATOM 746 C C . ARG A 1 93 ? -23.494 -5.726 3.488 1.00 51.59 93 ARG A C 1
ATOM 748 O O . ARG A 1 93 ? -24.656 -5.847 3.843 1.00 51.59 93 ARG A O 1
ATOM 755 N N . THR A 1 94 ? -22.547 -6.602 3.832 1.00 45.34 94 THR A N 1
ATOM 756 C CA . THR A 1 94 ? -22.816 -7.841 4.599 1.00 45.34 94 THR A CA 1
ATOM 757 C C . THR A 1 94 ? -22.365 -7.705 6.057 1.00 45.34 94 THR A C 1
ATOM 759 O O . THR A 1 94 ? -21.687 -8.571 6.604 1.00 45.34 94 THR A O 1
ATOM 762 N N . ILE A 1 95 ? -22.705 -6.580 6.675 1.00 48.62 95 ILE A N 1
ATOM 763 C CA . ILE A 1 95 ? -22.694 -6.399 8.127 1.00 48.62 95 ILE A CA 1
ATOM 764 C C . ILE A 1 95 ? -24.114 -5.980 8.511 1.00 48.62 95 ILE A C 1
ATOM 766 O O . ILE A 1 95 ? -24.400 -4.795 8.650 1.00 48.62 95 ILE A O 1
ATOM 770 N N . GLU A 1 96 ? -25.003 -6.973 8.580 1.00 41.47 96 GLU A N 1
ATOM 771 C CA . GLU A 1 96 ? -26.287 -6.902 9.293 1.00 41.47 96 GLU A CA 1
ATOM 772 C C . GLU A 1 96 ? -26.193 -7.729 10.578 1.00 41.47 96 GLU A C 1
ATOM 774 O O . GLU A 1 96 ? -25.559 -8.813 10.528 1.00 41.47 96 GLU A O 1
#

Radius of gyration: 15.54 Å; chains: 1; bounding box: 43×23×46 Å

pLDDT: mean 78.36, std 15.09, range [41.47, 94.38]

Organism: Diaphorina citri (NCBI:txid121845)

Sequence (96 aa):
MADNTISVFKSSGQNSGSGSGMIIGKRKLLKPNQSIRTMNTYPEYYTYEDLYVGAHVEMDRFKFRITGCDEYTMKFMENSPHRFEVPTLRIVRTIE

InterPro domains:
  IPR006602 DM10 domain [PF06565] (1-73)
  IPR006602 DM10 domain [PS51336] (1-81)
  IPR040193 EF-hand domain-containing protein EFHC1/EFHC2/EFHB [PTHR12086] (1-90)

Secondary structure (DSSP, 8-state):
--S--EEEE----TT-SS---EEEEEE--BPTT--TTT-SSPPPBP-GGG--TT-EEEETTEEEE-----HHHHHHHHT-GGGS-TTHHHHHH---

Foldseek 3Di:
DPAQWDWDWDPDDPPPPDDTDTPGDTDWFFFPPDDPVPDPDDTDTDHCQQVAQQHWGQGPNDIDHRNDDDPVNLVVCVVCVVSHDPPRVVVVPPPD